Protein AF-A0A661P8A2-F1 (afdb_monomer)

Secondary structure (DSSP, 8-state):
---EEEEEE---TTS-SPPEEEEEEEEEEE--SSS-EEEEEESS--HHHHHHHHHHHTT-SPPPP------------PPPPS-----

Foldseek 3Di:
DWDKDKDWDDFDPVPPRDIDIFIWTWPDWDDDPDDTDTDIDTDDADPVNVVRVVRRCVCPPPPDPPPPPPPPPDPPPDDDDPDPDDD

Structure (mmCIF, N/CA/C/O backbone):
data_AF-A0A661P8A2-F1
#
_entry.id   AF-A0A661P8A2-F1
#
loop_
_atom_site.group_PDB
_atom_site.id
_atom_site.type_symbol
_atom_site.label_atom_id
_atom_site.label_alt_id
_atom_site.label_comp_id
_atom_site.label_asym_id
_atom_site.label_entity_id
_atom_site.label_seq_id
_atom_site.pdbx_PDB_ins_code
_atom_site.Cartn_x
_atom_site.Cartn_y
_atom_site.Cartn_z
_atom_site.occupancy
_atom_site.B_iso_or_equiv
_atom_site.auth_seq_id
_atom_site.auth_comp_id
_atom_site.auth_asym_id
_atom_site.auth_atom_id
_atom_site.pdbx_PDB_model_num
ATOM 1 N N . ALA A 1 1 ? -12.604 3.553 19.128 1.00 65.50 1 ALA A N 1
ATOM 2 C CA . ALA A 1 1 ? -11.627 2.654 18.484 1.00 65.50 1 ALA A CA 1
ATOM 3 C C . ALA A 1 1 ? -11.400 3.139 17.060 1.00 65.50 1 ALA A C 1
ATOM 5 O O . ALA A 1 1 ? -12.354 3.624 16.460 1.00 65.50 1 ALA A O 1
ATOM 6 N N . ARG A 1 2 ? -10.164 3.098 16.560 1.00 79.69 2 ARG A N 1
ATOM 7 C CA . ARG A 1 2 ? -9.868 3.402 15.153 1.00 79.69 2 ARG A CA 1
ATOM 8 C C . ARG A 1 2 ? -10.096 2.147 14.309 1.00 79.69 2 ARG A C 1
ATOM 10 O O . ARG A 1 2 ? -9.930 1.037 14.807 1.00 79.69 2 ARG A O 1
ATOM 17 N N . GLU A 1 3 ? -10.535 2.337 13.071 1.00 91.44 3 GLU A N 1
ATOM 18 C CA . GLU A 1 3 ? -10.868 1.248 12.150 1.00 91.44 3 GLU A CA 1
ATOM 19 C C . GLU A 1 3 ? -9.592 0.681 11.515 1.00 91.44 3 GLU A C 1
ATOM 21 O O . GLU A 1 3 ? -8.737 1.439 11.051 1.00 91.44 3 GLU A O 1
ATOM 26 N N . GLN A 1 4 ? -9.462 -0.646 11.506 1.00 91.56 4 GLN A N 1
ATOM 27 C CA . GLN A 1 4 ? -8.355 -1.351 10.862 1.00 91.56 4 GLN A CA 1
ATOM 28 C C . GLN A 1 4 ? -8.840 -1.981 9.562 1.00 91.56 4 GLN A C 1
ATOM 30 O O . GLN A 1 4 ? -9.885 -2.629 9.525 1.00 91.56 4 GLN A O 1
ATOM 35 N N . VAL A 1 5 ? -8.068 -1.792 8.499 1.00 92.00 5 VAL A N 1
ATOM 36 C CA . VAL A 1 5 ? -8.383 -2.265 7.154 1.00 92.00 5 VAL A CA 1
ATOM 37 C C . VAL A 1 5 ? -7.188 -2.983 6.548 1.00 92.00 5 VAL A C 1
ATOM 39 O O . VAL A 1 5 ? -6.032 -2.740 6.902 1.00 92.00 5 VAL A O 1
ATOM 42 N N . VAL A 1 6 ? -7.479 -3.858 5.593 1.00 91.56 6 VAL A N 1
ATOM 43 C CA . VAL A 1 6 ? -6.471 -4.541 4.788 1.00 91.56 6 VAL A CA 1
ATOM 44 C C . VAL A 1 6 ? -6.492 -3.946 3.388 1.00 91.56 6 VAL A C 1
ATOM 46 O O . VAL A 1 6 ? -7.524 -3.936 2.719 1.00 91.56 6 VAL A O 1
ATOM 49 N N . VAL A 1 7 ? -5.347 -3.435 2.947 1.00 90.12 7 VAL A N 1
ATOM 50 C CA . VAL A 1 7 ? -5.182 -2.801 1.640 1.00 90.12 7 VAL A CA 1
ATOM 51 C C . VAL A 1 7 ? -4.442 -3.756 0.727 1.00 90.12 7 VAL A C 1
ATOM 53 O O . VAL A 1 7 ? -3.341 -4.195 1.046 1.00 90.12 7 VAL A O 1
ATOM 56 N N . CYS A 1 8 ? -5.034 -4.044 -0.426 1.00 90.12 8 CYS A N 1
ATOM 57 C CA . CYS A 1 8 ? -4.459 -4.937 -1.417 1.00 90.12 8 CYS A CA 1
ATOM 58 C C . CYS A 1 8 ? -4.185 -4.177 -2.716 1.00 90.12 8 CYS A C 1
ATOM 60 O O . CYS A 1 8 ? -5.053 -3.460 -3.221 1.00 90.12 8 CYS A O 1
ATOM 62 N N . PHE A 1 9 ? -2.978 -4.308 -3.261 1.00 86.50 9 PHE A N 1
ATOM 63 C CA . PHE A 1 9 ? -2.616 -3.705 -4.542 1.00 86.50 9 PHE A CA 1
ATOM 64 C C . PHE A 1 9 ? -1.674 -4.595 -5.344 1.00 86.50 9 PHE A C 1
ATOM 66 O O . PHE A 1 9 ? -0.967 -5.439 -4.802 1.00 86.50 9 PHE A O 1
ATOM 73 N N . LYS A 1 10 ? -1.668 -4.371 -6.662 1.00 84.88 10 LYS A N 1
ATOM 74 C CA . LYS A 1 10 ? -0.831 -5.075 -7.639 1.00 84.88 10 LYS A CA 1
ATOM 75 C C . LYS A 1 10 ? 0.407 -4.239 -7.950 1.00 84.88 10 LYS A C 1
ATOM 77 O O . LYS A 1 10 ? 0.268 -3.241 -8.670 1.00 84.88 10 LYS A O 1
ATOM 82 N N . PRO A 1 11 ? 1.587 -4.571 -7.395 1.00 79.50 11 PRO A N 1
ATOM 83 C CA . PRO A 1 11 ? 2.803 -3.812 -7.649 1.00 79.50 11 PRO A CA 1
ATOM 84 C C . PRO A 1 11 ? 3.257 -3.973 -9.115 1.00 79.50 11 PRO A C 1
ATOM 86 O O . PRO A 1 11 ? 2.707 -4.796 -9.849 1.00 79.50 11 PRO A O 1
ATOM 89 N N . PRO A 1 12 ? 4.231 -3.171 -9.581 1.00 71.81 12 PRO A N 1
ATOM 90 C CA . PRO A 1 12 ? 4.677 -3.205 -10.975 1.00 71.81 12 PRO A CA 1
ATOM 91 C C . PRO A 1 12 ? 5.301 -4.555 -11.374 1.00 71.81 12 PRO A C 1
ATOM 93 O O . PRO A 1 12 ? 5.679 -5.345 -10.519 1.00 71.81 12 PRO A O 1
ATOM 96 N N . VAL A 1 13 ? 5.487 -4.773 -12.682 1.00 67.38 13 VAL A N 1
ATOM 97 C CA . VAL A 1 13 ? 5.888 -6.047 -13.334 1.00 67.38 13 VAL A CA 1
ATOM 98 C C . VAL A 1 13 ? 7.145 -6.726 -12.753 1.00 67.38 13 VAL A C 1
ATOM 100 O O . VAL A 1 13 ? 7.294 -7.935 -12.876 1.00 67.38 13 VAL A O 1
ATOM 103 N N . TRP A 1 14 ? 8.044 -5.982 -12.100 1.00 67.19 14 TRP A N 1
ATOM 104 C CA . TRP A 1 14 ? 9.236 -6.532 -11.431 1.00 67.19 14 TRP A CA 1
ATOM 105 C C . TRP A 1 14 ? 8.936 -7.204 -10.078 1.00 67.19 14 TRP A C 1
ATOM 107 O O . TRP A 1 14 ? 9.827 -7.793 -9.469 1.00 67.19 14 TRP A O 1
ATOM 117 N N . TRP A 1 15 ? 7.696 -7.116 -9.597 1.00 73.56 15 TRP A N 1
ATOM 118 C CA . TRP A 1 15 ? 7.198 -7.848 -8.441 1.00 73.56 15 TRP A CA 1
ATOM 119 C C . TRP A 1 15 ? 6.690 -9.226 -8.884 1.00 73.56 15 TRP A C 1
ATOM 121 O O . TRP A 1 15 ? 6.051 -9.301 -9.932 1.00 73.56 15 TRP A O 1
ATOM 131 N N . PRO A 1 16 ? 6.926 -10.312 -8.123 1.00 69.00 16 PRO A N 1
ATOM 132 C CA . PRO A 1 16 ? 6.732 -11.699 -8.572 1.00 69.00 16 PRO A CA 1
ATOM 133 C C . PRO A 1 16 ? 5.259 -12.150 -8.720 1.00 69.00 16 PRO A C 1
ATOM 135 O O . PRO A 1 16 ? 4.878 -13.221 -8.258 1.00 69.00 16 PRO A O 1
ATOM 138 N N . GLY A 1 17 ? 4.400 -11.346 -9.347 1.00 65.75 17 GLY A N 1
ATOM 139 C CA . GLY A 1 17 ? 3.012 -11.693 -9.664 1.00 65.75 17 GLY A CA 1
ATOM 140 C C . GLY A 1 17 ? 2.101 -11.884 -8.450 1.00 65.75 17 GLY A C 1
ATOM 141 O O . GLY A 1 17 ? 0.990 -12.379 -8.606 1.00 65.75 17 GLY A O 1
ATOM 142 N N . ARG A 1 18 ? 2.552 -11.516 -7.245 1.00 75.31 18 ARG A N 1
ATOM 143 C CA . ARG A 1 18 ? 1.760 -11.600 -6.015 1.00 75.31 18 ARG A CA 1
ATOM 144 C C . ARG A 1 18 ? 1.184 -10.245 -5.651 1.00 75.31 18 ARG A C 1
ATOM 146 O O . ARG A 1 18 ? 1.879 -9.231 -5.718 1.00 75.31 18 ARG A O 1
ATOM 153 N N . ASP A 1 19 ? -0.064 -10.256 -5.216 1.00 86.50 19 ASP A N 1
ATOM 154 C CA . ASP A 1 19 ? -0.685 -9.081 -4.629 1.00 86.50 19 AS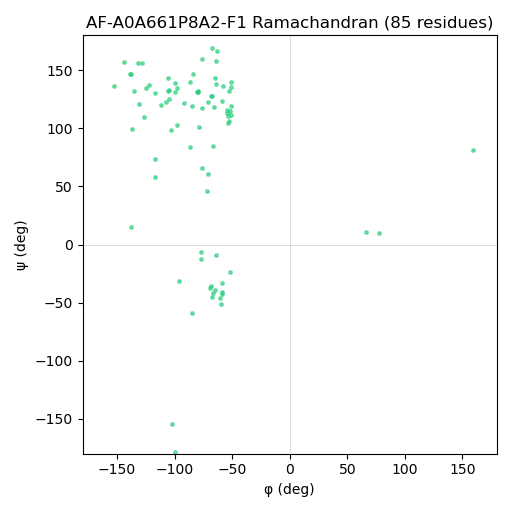P A CA 1
ATOM 155 C C . ASP A 1 19 ? 0.046 -8.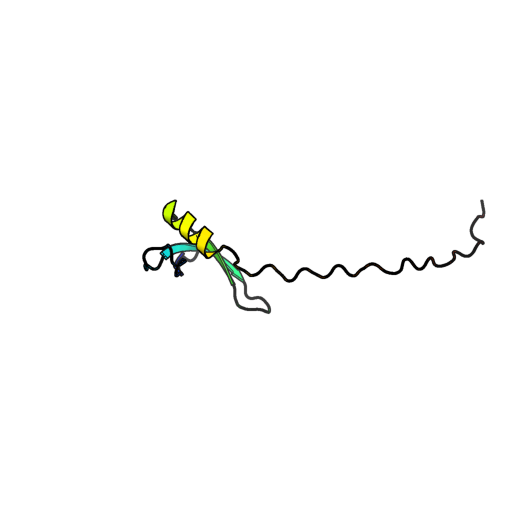711 -3.331 1.00 86.50 19 ASP A C 1
ATOM 157 O O . ASP A 1 19 ? 0.417 -9.581 -2.537 1.00 86.50 19 ASP A O 1
ATOM 161 N N . LEU A 1 20 ? 0.281 -7.415 -3.123 1.00 87.25 20 LEU A N 1
ATOM 162 C CA . LEU A 1 20 ? 0.807 -6.911 -1.864 1.00 87.25 20 LEU A CA 1
ATOM 163 C C . LEU A 1 20 ? -0.365 -6.531 -0.962 1.00 87.25 20 LEU A C 1
ATOM 165 O O . LEU A 1 20 ? -1.190 -5.694 -1.325 1.00 87.25 20 LEU A O 1
ATOM 169 N N . THR A 1 21 ? -0.411 -7.164 0.206 1.00 90.50 21 THR A N 1
ATOM 170 C CA . THR A 1 21 ? -1.448 -6.993 1.220 1.00 90.50 21 THR A CA 1
ATOM 171 C C . THR A 1 21 ? -0.837 -6.314 2.441 1.00 90.50 21 THR A C 1
ATOM 173 O O . THR A 1 21 ? 0.099 -6.851 3.020 1.00 90.50 21 THR A O 1
ATOM 176 N N . LEU A 1 22 ? -1.346 -5.142 2.822 1.00 91.56 22 LEU A N 1
ATOM 177 C CA . LEU A 1 22 ? -0.856 -4.361 3.960 1.00 91.56 22 LEU A CA 1
ATOM 178 C C . LEU A 1 22 ? -1.968 -4.103 4.972 1.00 91.56 22 LEU A C 1
ATOM 180 O O . LEU A 1 22 ? -3.075 -3.713 4.599 1.00 91.56 22 LEU A O 1
ATOM 184 N N . PHE A 1 23 ? -1.645 -4.237 6.256 1.00 93.75 23 PHE A N 1
ATOM 185 C CA . PHE A 1 23 ? -2.513 -3.792 7.341 1.00 93.75 23 PHE A CA 1
ATOM 186 C C . PHE A 1 23 ? -2.364 -2.288 7.548 1.00 93.75 23 PHE A C 1
ATOM 188 O O . PHE A 1 23 ? -1.250 -1.761 7.636 1.00 93.75 23 PHE A O 1
ATOM 195 N N . ALA A 1 24 ? -3.495 -1.595 7.627 1.00 94.19 24 ALA A N 1
ATOM 196 C CA . ALA A 1 24 ? -3.523 -0.161 7.819 1.00 94.19 24 ALA A CA 1
ATOM 197 C C . ALA A 1 24 ? -4.600 0.257 8.821 1.00 94.19 24 ALA A C 1
ATOM 199 O O . ALA A 1 24 ? -5.679 -0.325 8.896 1.00 94.19 24 ALA A O 1
ATOM 200 N N . GLU A 1 25 ? -4.311 1.312 9.568 1.00 95.06 25 GLU A N 1
ATOM 201 C CA . GLU A 1 25 ? -5.262 1.988 10.436 1.00 95.06 25 GLU A CA 1
ATOM 202 C C . GLU A 1 25 ? -5.798 3.236 9.730 1.00 95.06 25 GLU A C 1
ATOM 204 O O . GLU A 1 25 ? -5.037 4.055 9.203 1.00 95.06 25 GLU A O 1
ATOM 209 N N . VAL A 1 26 ? -7.118 3.403 9.729 1.00 92.06 26 VAL A N 1
ATOM 210 C CA . VAL A 1 26 ? -7.774 4.587 9.175 1.00 92.06 26 VAL A CA 1
ATOM 211 C C . VAL A 1 26 ? -7.625 5.753 10.147 1.00 92.06 26 VAL A C 1
ATOM 213 O O . VAL A 1 26 ? -8.143 5.733 11.262 1.00 92.06 26 VAL A O 1
ATOM 216 N N . ILE A 1 27 ? -6.948 6.812 9.701 1.00 94.12 27 ILE A N 1
ATOM 217 C CA . ILE A 1 27 ? -6.720 8.030 10.498 1.00 94.12 27 ILE A CA 1
ATOM 218 C C . ILE A 1 27 ? -7.749 9.110 10.179 1.00 94.12 27 ILE A C 1
ATOM 220 O O . ILE A 1 27 ? -8.068 9.944 11.024 1.00 94.12 27 ILE A O 1
ATOM 224 N N . ARG A 1 28 ? -8.222 9.147 8.929 1.00 89.50 28 ARG A N 1
ATOM 225 C CA . ARG A 1 28 ? -9.184 10.143 8.453 1.00 89.50 28 ARG A CA 1
ATOM 226 C C . ARG A 1 28 ? -10.017 9.586 7.313 1.00 89.50 28 ARG A C 1
ATOM 228 O O . ARG A 1 28 ? -9.478 9.018 6.366 1.00 89.50 28 ARG A O 1
ATOM 235 N N . SER A 1 29 ? -11.312 9.844 7.353 1.00 87.31 29 SER A N 1
ATOM 236 C CA . SER A 1 29 ? -12.197 9.710 6.201 1.00 87.31 29 SER A CA 1
ATOM 237 C C . SER A 1 29 ? -12.548 11.105 5.689 1.00 87.31 29 SER A C 1
ATOM 239 O O . SER A 1 29 ? -12.660 12.063 6.454 1.00 87.31 29 SER A O 1
ATOM 241 N N . ALA A 1 30 ? -12.658 11.254 4.375 1.00 85.31 30 ALA A N 1
ATOM 242 C CA . ALA A 1 30 ? -13.043 12.502 3.743 1.00 85.31 30 ALA A CA 1
ATOM 243 C C . ALA A 1 30 ? -14.148 12.235 2.721 1.00 85.31 30 ALA A C 1
ATOM 245 O O . ALA A 1 30 ? -13.956 11.496 1.756 1.00 85.31 30 ALA A O 1
ATOM 246 N N . LYS A 1 31 ? -15.296 12.884 2.914 1.00 81.00 31 LYS A N 1
ATOM 247 C CA . LYS A 1 31 ? -16.330 13.050 1.890 1.00 81.00 31 LYS A CA 1
ATOM 248 C C . LYS A 1 31 ? -16.226 14.482 1.372 1.00 81.00 31 LYS A C 1
ATOM 250 O O . LYS A 1 31 ? -16.659 15.413 2.041 1.00 81.00 31 LYS A O 1
ATOM 255 N N . GLY A 1 32 ? -15.562 14.660 0.233 1.00 72.88 32 GLY A N 1
ATOM 256 C CA . GLY A 1 32 ? -15.485 15.948 -0.463 1.00 72.88 32 GLY A CA 1
ATOM 257 C C . GLY A 1 32 ? -16.482 16.027 -1.620 1.00 72.88 32 GLY A C 1
ATOM 258 O O . GLY A 1 32 ? -17.193 15.067 -1.889 1.00 72.88 32 GLY A O 1
ATOM 259 N N . GLN A 1 33 ? -16.477 17.147 -2.353 1.00 71.12 33 GLN A N 1
ATOM 260 C CA . GLN A 1 33 ? -17.221 17.293 -3.619 1.00 71.12 33 GLN A CA 1
ATOM 261 C C . GLN A 1 33 ? -16.731 16.340 -4.736 1.00 71.12 33 GLN A C 1
ATOM 263 O O . GLN A 1 33 ? -17.363 16.255 -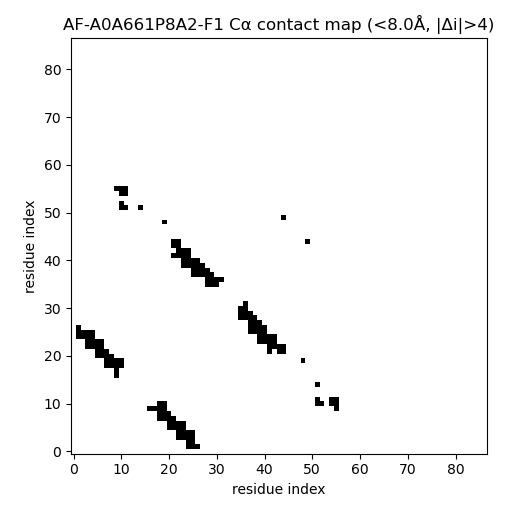5.783 1.00 71.12 33 GLN A O 1
ATOM 268 N N . GLY A 1 34 ? -15.607 15.640 -4.528 1.00 76.06 34 GLY A N 1
ATOM 269 C CA . GLY A 1 34 ? -15.097 14.582 -5.406 1.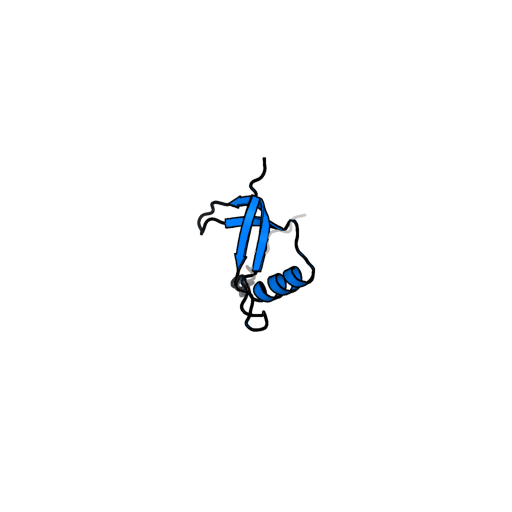00 76.06 34 GLY A CA 1
ATOM 270 C C . GLY A 1 34 ? -15.378 13.172 -4.872 1.00 76.06 34 GLY A C 1
ATOM 271 O O . GLY A 1 34 ? -16.302 12.952 -4.094 1.00 76.06 34 GLY A O 1
ATOM 272 N N . ALA A 1 35 ? -14.550 12.202 -5.269 1.00 77.75 35 ALA A N 1
ATOM 273 C CA . ALA A 1 35 ? -14.650 10.838 -4.758 1.00 77.75 35 ALA A CA 1
ATOM 274 C C . ALA A 1 35 ? -14.337 10.779 -3.247 1.00 77.75 35 ALA A C 1
ATOM 276 O O . ALA A 1 35 ? -13.447 11.501 -2.779 1.00 77.75 35 ALA A O 1
ATOM 277 N N . PRO A 1 36 ? -15.037 9.925 -2.477 1.00 85.00 36 PRO A N 1
ATOM 278 C CA . PRO A 1 36 ? -14.695 9.684 -1.082 1.00 85.00 36 PRO A CA 1
ATOM 279 C C . PRO A 1 36 ? -13.253 9.177 -0.980 1.00 85.00 36 PRO A C 1
ATOM 281 O O . PRO A 1 36 ? -12.816 8.337 -1.765 1.00 85.00 36 PRO A O 1
ATOM 284 N N . GLY A 1 37 ? -12.514 9.716 -0.015 1.00 85.88 37 GLY A N 1
ATOM 285 C CA . GLY A 1 37 ? -11.106 9.412 0.201 1.00 85.88 37 GLY A CA 1
ATOM 286 C C . GLY A 1 37 ? -10.829 9.019 1.643 1.00 85.88 37 GLY A C 1
ATOM 287 O O . GLY A 1 37 ? -11.558 9.392 2.564 1.00 85.88 37 GLY A O 1
ATOM 288 N N . MET A 1 38 ? -9.743 8.281 1.842 1.00 90.12 38 MET A N 1
ATOM 289 C CA . MET A 1 38 ? -9.329 7.797 3.151 1.00 90.12 38 MET A CA 1
ATOM 290 C C . MET A 1 38 ? -7.829 8.014 3.330 1.00 90.12 38 MET A C 1
ATOM 292 O O . MET A 1 38 ? -7.039 7.711 2.439 1.00 90.12 38 MET A O 1
ATOM 296 N N . GLY A 1 39 ? -7.447 8.579 4.471 1.00 90.12 39 GLY A N 1
ATOM 297 C CA . GLY A 1 39 ? -6.063 8.627 4.923 1.00 90.12 39 GLY A CA 1
ATOM 298 C C . GLY A 1 39 ? -5.823 7.500 5.915 1.00 90.12 39 GLY A C 1
ATOM 299 O O . GLY A 1 39 ? -6.635 7.286 6.818 1.00 90.12 39 GLY A O 1
ATOM 300 N N . MET A 1 40 ? -4.711 6.799 5.739 1.00 92.06 40 MET A N 1
ATOM 301 C CA . MET A 1 40 ? -4.378 5.577 6.463 1.00 92.06 40 MET A CA 1
ATOM 302 C C . MET A 1 40 ? -2.894 5.562 6.854 1.00 92.06 40 MET A C 1
ATOM 304 O O . MET A 1 40 ? -2.067 6.107 6.119 1.00 92.06 40 MET A O 1
ATOM 308 N N . VAL A 1 41 ? -2.568 4.968 8.007 1.00 93.31 41 VAL A N 1
ATOM 309 C CA . VAL A 1 41 ? -1.192 4.629 8.417 1.00 93.31 41 VAL A CA 1
ATOM 310 C C . VAL A 1 41 ? -1.007 3.125 8.277 1.00 93.31 41 VAL A C 1
ATOM 312 O O . VAL A 1 41 ? -1.838 2.365 8.759 1.00 93.31 41 VAL A O 1
ATOM 315 N N . PHE A 1 42 ? 0.085 2.694 7.651 1.00 93.12 42 PHE A N 1
ATOM 316 C CA . PHE A 1 42 ? 0.458 1.280 7.592 1.00 93.12 42 PHE A CA 1
ATOM 317 C C . PHE A 1 42 ? 1.120 0.858 8.906 1.00 93.12 42 PHE A C 1
ATOM 319 O O . PHE A 1 42 ? 2.009 1.562 9.382 1.00 93.12 42 PHE A O 1
ATOM 326 N N . LEU A 1 43 ? 0.674 -0.260 9.485 1.00 90.12 43 LEU A N 1
ATOM 327 C CA . LEU A 1 43 ? 1.123 -0.717 10.806 1.00 90.12 43 LEU A CA 1
ATOM 328 C C . LEU A 1 43 ? 2.423 -1.531 10.709 1.00 90.12 43 LEU A C 1
ATOM 330 O O . LEU A 1 43 ? 3.446 -1.112 11.242 1.00 90.12 43 LEU A O 1
ATOM 334 N N . ASP A 1 44 ? 2.401 -2.627 9.946 1.00 87.38 44 ASP A N 1
ATOM 335 C CA . ASP A 1 44 ? 3.481 -3.624 9.904 1.00 87.38 44 ASP A CA 1
ATOM 336 C C . ASP A 1 44 ? 4.117 -3.720 8.513 1.00 87.38 44 ASP A C 1
ATOM 338 O O . ASP A 1 44 ? 4.095 -4.765 7.867 1.00 87.38 44 ASP A O 1
ATOM 342 N N . ILE A 1 45 ? 4.652 -2.605 8.007 1.00 90.19 45 ILE A N 1
ATOM 343 C CA . ILE A 1 45 ? 5.294 -2.595 6.688 1.00 90.19 45 ILE A CA 1
ATOM 344 C C . ILE A 1 45 ? 6.760 -3.035 6.782 1.00 90.19 45 ILE A C 1
ATOM 346 O O . ILE A 1 45 ? 7.590 -2.395 7.429 1.00 90.19 45 ILE A O 1
ATOM 350 N N . THR A 1 46 ? 7.110 -4.119 6.096 1.00 89.69 46 THR A N 1
ATOM 351 C CA . THR A 1 46 ? 8.506 -4.552 5.957 1.00 89.69 46 THR A CA 1
ATOM 352 C C . THR A 1 46 ? 9.256 -3.681 4.942 1.00 89.69 46 THR A C 1
ATOM 354 O O . THR A 1 46 ? 8.668 -3.063 4.051 1.00 89.69 46 THR A O 1
ATOM 357 N N . ALA A 1 47 ? 10.593 -3.669 4.999 1.00 88.25 47 ALA A N 1
ATOM 358 C CA . ALA A 1 47 ? 11.416 -2.899 4.057 1.00 88.25 47 ALA A CA 1
ATOM 359 C C . ALA A 1 47 ? 11.183 -3.293 2.581 1.00 88.25 47 ALA A C 1
ATOM 361 O O . ALA A 1 47 ? 11.250 -2.452 1.679 1.00 88.25 47 ALA A O 1
ATOM 362 N N . HIS A 1 48 ? 10.896 -4.573 2.326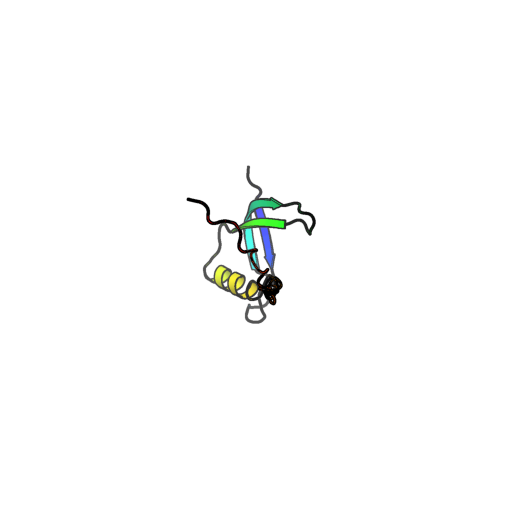 1.00 85.00 48 HIS A N 1
ATOM 363 C CA . HIS A 1 48 ? 10.585 -5.081 0.991 1.00 85.00 48 HIS A CA 1
ATOM 364 C C . HIS A 1 48 ? 9.250 -4.521 0.477 1.00 85.00 48 HIS A C 1
ATOM 366 O O . HIS A 1 48 ? 9.165 -4.021 -0.646 1.00 85.00 48 HIS A O 1
ATOM 372 N N . GLU A 1 49 ? 8.223 -4.527 1.322 1.00 87.12 49 GLU A N 1
ATOM 373 C CA . GLU A 1 49 ? 6.891 -4.018 0.997 1.00 87.12 49 GLU A CA 1
ATOM 374 C C . GLU A 1 49 ? 6.874 -2.499 0.855 1.00 87.12 49 GLU A C 1
ATOM 376 O O . GLU A 1 49 ? 6.250 -1.970 -0.063 1.00 87.12 49 GLU A O 1
ATOM 3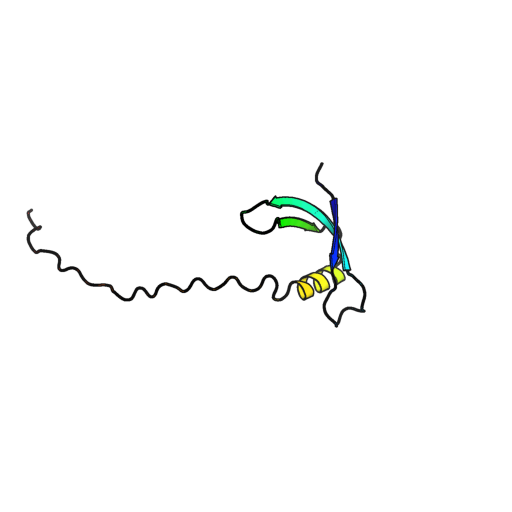81 N N . GLN A 1 50 ? 7.634 -1.790 1.691 1.00 89.12 50 GLN A N 1
ATOM 382 C CA . GLN A 1 50 ? 7.817 -0.347 1.576 1.00 89.12 50 GLN A CA 1
ATOM 383 C C . GLN A 1 50 ? 8.415 0.030 0.216 1.00 89.12 50 GLN A C 1
ATOM 385 O O . GLN A 1 50 ? 7.981 1.004 -0.410 1.00 89.12 50 GLN A O 1
ATOM 390 N N . ARG A 1 51 ? 9.382 -0.753 -0.281 1.00 87.12 51 ARG A N 1
ATOM 391 C CA . ARG A 1 51 ? 9.977 -0.554 -1.610 1.00 87.12 51 ARG A CA 1
ATOM 392 C C . ARG A 1 51 ? 8.966 -0.819 -2.728 1.00 87.12 51 ARG A C 1
ATOM 394 O O . ARG A 1 51 ? 8.908 -0.038 -3.679 1.00 87.12 51 ARG A O 1
ATOM 401 N N . ALA A 1 52 ? 8.151 -1.864 -2.600 1.00 86.50 52 ALA A N 1
ATOM 402 C CA . ALA A 1 52 ? 7.058 -2.168 -3.525 1.00 86.50 52 ALA A CA 1
ATOM 403 C C . ALA A 1 52 ? 6.031 -1.045 -3.594 1.00 86.50 52 ALA A C 1
ATOM 405 O O . ALA A 1 52 ? 5.710 -0.565 -4.678 1.00 86.50 52 ALA A O 1
ATOM 406 N N . LEU A 1 53 ? 5.545 -0.614 -2.428 1.00 86.69 53 LEU A N 1
ATOM 407 C CA . LEU A 1 53 ? 4.548 0.433 -2.285 1.00 86.69 53 LEU A CA 1
ATOM 408 C C . LEU A 1 53 ? 5.076 1.743 -2.865 1.00 86.69 53 LEU A C 1
ATOM 410 O O . LEU A 1 53 ? 4.401 2.377 -3.668 1.00 86.69 53 LEU A O 1
ATOM 414 N N . SER A 1 54 ? 6.317 2.109 -2.534 1.00 86.75 54 SER A N 1
ATOM 415 C CA . SER A 1 54 ? 6.977 3.288 -3.102 1.00 86.75 54 SER A CA 1
ATOM 416 C C . SER A 1 54 ? 7.069 3.197 -4.624 1.00 86.75 54 SER A C 1
ATOM 418 O O . SER A 1 54 ? 6.803 4.175 -5.315 1.00 86.75 54 SER A O 1
ATOM 420 N N . GLY A 1 55 ? 7.416 2.025 -5.163 1.00 85.75 55 GLY A N 1
ATOM 421 C CA . GLY A 1 55 ? 7.449 1.779 -6.602 1.00 85.75 55 GLY A CA 1
ATOM 422 C C . GLY A 1 55 ? 6.070 1.853 -7.260 1.00 85.75 55 GLY A C 1
ATOM 423 O O . GLY A 1 55 ? 5.948 2.419 -8.341 1.00 85.75 55 GLY A O 1
ATOM 424 N N . TRP A 1 56 ? 5.034 1.338 -6.598 1.00 83.31 56 TRP A N 1
ATOM 425 C CA . TRP A 1 56 ? 3.645 1.389 -7.056 1.00 83.31 56 TRP A CA 1
ATOM 426 C C . TRP A 1 56 ? 3.071 2.815 -7.039 1.00 83.31 56 TRP A C 1
ATOM 428 O O . TRP A 1 56 ? 2.323 3.192 -7.941 1.00 83.31 56 TRP A O 1
ATOM 438 N N . LEU A 1 57 ? 3.458 3.626 -6.050 1.00 85.50 57 LEU A N 1
ATOM 439 C CA . LEU A 1 57 ? 3.059 5.030 -5.921 1.00 85.50 57 LEU A CA 1
ATOM 440 C C . LEU A 1 57 ? 3.821 5.973 -6.861 1.00 85.50 57 LEU A C 1
ATOM 442 O O . LEU A 1 57 ? 3.422 7.127 -7.020 1.00 85.50 57 LEU A O 1
ATOM 446 N N . ARG A 1 58 ? 4.908 5.535 -7.510 1.00 83.62 58 ARG A N 1
ATOM 447 C CA . ARG A 1 58 ? 5.630 6.398 -8.458 1.00 83.62 58 ARG A CA 1
ATOM 448 C C . ARG A 1 58 ? 4.696 6.840 -9.587 1.00 83.62 58 ARG A C 1
ATOM 450 O O . ARG A 1 58 ? 4.112 6.022 -10.290 1.00 83.62 58 ARG A O 1
ATOM 457 N N . GLY A 1 59 ? 4.574 8.156 -9.761 1.00 74.50 59 GLY A N 1
ATOM 458 C CA . GLY A 1 59 ? 3.688 8.760 -10.761 1.00 74.50 59 GLY A CA 1
ATOM 459 C C . GLY A 1 59 ? 2.203 8.767 -10.378 1.00 74.50 59 GLY A C 1
ATOM 460 O O . GLY A 1 59 ? 1.372 9.084 -11.229 1.00 74.50 59 GLY A O 1
ATOM 461 N N . ARG A 1 60 ? 1.856 8.428 -9.126 1.00 78.69 60 ARG A N 1
ATOM 462 C CA . ARG A 1 60 ? 0.486 8.449 -8.597 1.00 78.69 60 ARG A CA 1
ATOM 463 C C . ARG A 1 60 ? 0.397 9.321 -7.333 1.00 78.69 60 ARG A C 1
ATOM 465 O O . ARG A 1 60 ? 1.218 9.158 -6.435 1.00 78.69 60 ARG A O 1
ATOM 472 N N . PRO A 1 61 ? -0.622 10.188 -7.207 1.00 68.88 61 PRO A N 1
ATOM 473 C CA . PRO A 1 61 ? -1.553 10.606 -8.257 1.00 68.88 61 PRO A CA 1
ATOM 474 C C . PRO A 1 61 ? -0.815 11.368 -9.376 1.00 68.88 61 PRO A C 1
ATOM 476 O O . PRO A 1 61 ? 0.281 11.881 -9.132 1.00 68.88 61 PRO A O 1
ATOM 479 N N . PRO A 1 62 ? -1.372 11.441 -10.601 1.00 67.25 62 PRO A N 1
ATOM 480 C CA . PRO A 1 62 ? -0.800 12.284 -11.645 1.00 67.25 62 PRO A CA 1
ATOM 481 C C . PRO A 1 62 ? -0.579 13.698 -11.086 1.00 67.25 62 PRO A C 1
ATOM 483 O O . PRO A 1 62 ? -1.407 14.172 -10.297 1.00 67.25 62 PRO A O 1
ATOM 486 N N . PRO A 1 63 ? 0.540 14.357 -11.433 1.00 70.12 63 PRO A N 1
ATOM 487 C CA . PRO A 1 63 ? 0.858 15.668 -10.891 1.00 70.12 63 PRO A CA 1
ATOM 488 C C . PRO A 1 63 ? -0.328 16.602 -11.113 1.00 70.12 63 PRO A C 1
ATOM 490 O O . PRO A 1 63 ? -0.882 16.655 -12.214 1.00 70.12 63 PRO A O 1
ATOM 493 N N . LEU A 1 64 ? -0.724 17.316 -10.054 1.00 68.69 64 LEU A N 1
ATOM 494 C CA . LEU A 1 64 ? -1.824 18.270 -10.134 1.00 68.69 64 LEU A CA 1
ATOM 495 C C . LEU A 1 64 ? -1.574 19.202 -11.326 1.00 68.69 64 LEU A C 1
ATOM 497 O O . LEU A 1 64 ? -0.433 19.654 -11.497 1.00 68.69 64 LEU A O 1
ATOM 501 N N . PRO A 1 65 ? -2.600 19.489 -12.151 1.00 68.75 65 PRO A N 1
ATOM 502 C CA . PRO A 1 65 ? -2.437 20.379 -13.287 1.00 68.75 65 PRO A CA 1
ATOM 503 C C . PRO A 1 65 ? -1.778 21.665 -12.791 1.00 68.75 65 PRO A C 1
ATOM 505 O O . PRO A 1 65 ? -2.297 22.330 -11.890 1.00 68.75 65 PRO A O 1
ATOM 508 N N . ARG A 1 66 ? -0.589 21.983 -13.328 1.00 66.56 66 ARG A N 1
ATOM 509 C CA . ARG A 1 66 ? 0.140 23.200 -12.956 1.00 66.56 66 ARG A CA 1
ATOM 510 C C . ARG A 1 66 ? -0.816 24.356 -13.180 1.00 66.56 66 ARG A C 1
ATOM 512 O O . ARG A 1 66 ? -1.180 24.639 -14.320 1.00 66.56 66 ARG A O 1
ATOM 519 N N . ARG A 1 67 ? -1.222 25.019 -12.094 1.00 67.12 67 ARG A N 1
ATOM 520 C CA . ARG A 1 67 ? -1.990 26.260 -12.159 1.00 67.12 67 ARG A CA 1
ATOM 521 C C . ARG A 1 67 ? -1.199 27.192 -13.066 1.00 67.12 67 ARG A C 1
ATOM 523 O O . ARG A 1 67 ? -0.116 27.639 -12.688 1.00 67.12 67 ARG A O 1
ATOM 530 N N . ARG A 1 68 ? -1.693 27.402 -14.290 1.00 57.72 68 ARG A N 1
ATOM 531 C CA . ARG A 1 68 ? -1.087 28.305 -15.267 1.00 57.72 68 ARG A CA 1
ATOM 532 C C . ARG A 1 68 ? -0.949 29.631 -14.529 1.00 57.72 68 ARG A C 1
ATOM 534 O O . ARG A 1 68 ? -1.964 30.214 -14.143 1.00 57.72 68 ARG A O 1
ATOM 541 N N . ARG A 1 69 ? 0.282 30.055 -14.211 1.00 59.84 69 ARG A N 1
ATOM 542 C CA . ARG A 1 69 ? 0.499 31.404 -13.683 1.00 59.84 69 ARG A CA 1
ATOM 543 C C . ARG A 1 69 ? -0.135 32.311 -14.727 1.00 59.84 69 ARG A C 1
ATOM 545 O O . ARG A 1 69 ? 0.295 32.274 -15.877 1.00 59.84 69 ARG A O 1
ATOM 552 N N . ARG A 1 70 ? -1.195 33.041 -14.359 1.00 57.09 70 ARG A N 1
ATOM 553 C CA . ARG A 1 70 ? -1.659 34.169 -15.167 1.00 57.09 70 ARG A CA 1
ATOM 554 C C . ARG A 1 70 ? -0.407 35.003 -15.385 1.00 57.09 70 ARG A C 1
ATOM 556 O O . ARG A 1 70 ? 0.161 35.500 -14.414 1.00 57.09 70 ARG A O 1
ATOM 563 N N . SER A 1 71 ? 0.074 35.049 -16.621 1.00 54.81 71 SER A N 1
ATOM 564 C CA . SER A 1 71 ? 1.041 36.047 -17.030 1.00 54.81 71 SER A CA 1
ATOM 565 C C . SER A 1 71 ? 0.440 37.379 -16.608 1.00 54.81 71 SER A C 1
ATOM 567 O O . SER A 1 71 ? -0.643 37.750 -17.058 1.00 54.81 71 SER A O 1
ATOM 569 N N . SER A 1 72 ? 1.092 38.053 -15.668 1.00 59.22 72 SER A N 1
ATOM 570 C CA . SER A 1 72 ? 0.815 39.439 -15.315 1.00 59.22 72 SER A CA 1
ATOM 571 C C . SER A 1 72 ? 1.294 40.322 -16.467 1.00 59.22 72 SER A C 1
ATOM 573 O O . SER A 1 72 ? 2.218 41.115 -16.328 1.00 59.22 72 SER A O 1
ATOM 575 N N . SER A 1 73 ? 0.728 40.123 -17.650 1.00 55.25 73 SER A N 1
ATOM 576 C CA . SER A 1 73 ? 0.898 40.998 -18.795 1.00 55.25 73 SER A CA 1
ATOM 577 C C . SER A 1 73 ? -0.156 42.086 -18.676 1.00 55.25 73 SER A C 1
ATOM 579 O O . SER A 1 73 ? -1.249 41.927 -19.204 1.00 55.25 73 SER A O 1
ATOM 581 N N . SER A 1 74 ? 0.188 43.111 -17.890 1.00 54.69 74 SER A N 1
ATOM 582 C CA . SER A 1 74 ? -0.129 44.534 -18.090 1.00 54.69 74 SER A CA 1
ATOM 583 C C . SER A 1 74 ? -0.023 45.266 -16.746 1.00 54.69 74 SER A C 1
ATOM 585 O O . SER A 1 74 ? -1.023 45.527 -16.076 1.00 54.69 74 SER A O 1
ATOM 587 N N . ILE A 1 75 ? 1.202 45.627 -16.348 1.00 56.97 75 ILE A N 1
ATOM 588 C CA . ILE A 1 75 ? 1.389 46.883 -15.612 1.00 56.97 75 ILE A CA 1
ATOM 589 C C . ILE A 1 75 ? 1.040 47.970 -16.630 1.00 56.97 75 ILE A C 1
ATOM 591 O O . ILE A 1 75 ? 1.892 48.446 -17.372 1.00 56.97 75 ILE A O 1
ATOM 595 N N . THR A 1 76 ? -0.246 48.283 -16.745 1.00 57.12 76 THR A N 1
ATOM 596 C CA . THR A 1 76 ? -0.673 49.543 -17.336 1.00 57.12 76 THR A CA 1
ATOM 597 C C . THR A 1 76 ? -0.475 50.559 -16.230 1.00 57.12 76 THR A C 1
ATOM 599 O O . THR A 1 76 ? -1.240 50.605 -15.269 1.00 57.12 76 THR A O 1
ATOM 602 N N . SER A 1 77 ? 0.621 51.307 -16.314 1.00 56.56 77 SER A N 1
ATOM 603 C CA . SER A 1 77 ? 0.834 52.508 -15.519 1.00 56.56 77 SER A CA 1
ATOM 604 C C . SER A 1 77 ? -0.369 53.432 -15.714 1.00 56.56 77 SER A C 1
ATOM 606 O O . SER A 1 77 ? -0.518 54.042 -16.773 1.00 56.56 77 SER A O 1
ATOM 608 N N . LEU A 1 78 ? -1.249 53.513 -14.719 1.00 65.94 78 LEU A N 1
ATOM 609 C CA . LEU A 1 78 ? -2.232 54.587 -14.659 1.00 65.94 78 LEU A CA 1
ATOM 610 C C . LEU A 1 78 ? -1.455 55.891 -14.400 1.00 65.94 78 LEU A C 1
ATOM 612 O O . LEU A 1 78 ? -0.641 55.919 -13.472 1.00 65.94 78 LEU A O 1
ATOM 616 N N . PRO A 1 79 ? -1.640 56.956 -15.200 1.00 58.28 79 PRO A N 1
ATOM 617 C CA . PRO A 1 79 ? -1.004 58.235 -14.923 1.00 58.28 79 PRO A CA 1
ATOM 618 C C . PRO A 1 79 ? -1.580 58.805 -13.623 1.00 58.28 79 PRO A C 1
ATOM 620 O O . PRO A 1 79 ? -2.780 59.048 -13.517 1.00 58.28 79 PRO A O 1
ATOM 623 N N . VAL A 1 80 ? -0.724 59.000 -12.620 1.00 60.12 80 VAL A N 1
ATOM 624 C CA . VAL A 1 80 ? -1.102 59.661 -11.366 1.00 60.12 80 VAL A CA 1
ATOM 625 C C . VAL A 1 80 ? -1.309 61.156 -11.653 1.00 60.12 80 VAL A C 1
ATOM 627 O O . VAL A 1 80 ? -0.380 61.799 -12.151 1.00 60.12 80 VAL A O 1
ATOM 630 N N . PRO A 1 81 ? -2.487 61.742 -11.374 1.00 51.66 81 PRO A N 1
ATOM 631 C CA . PRO A 1 81 ? -2.694 63.172 -11.561 1.00 51.66 81 PRO A CA 1
ATOM 632 C C . PRO 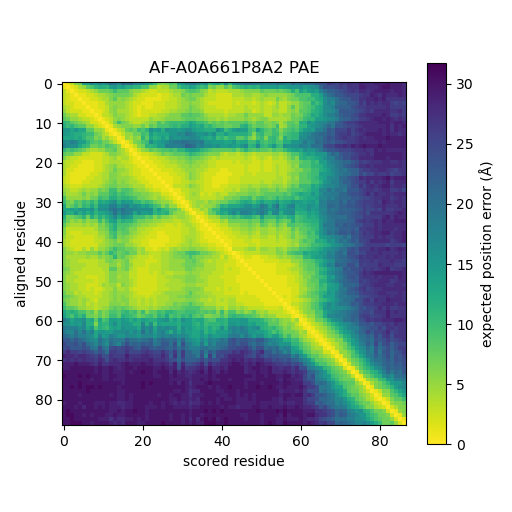A 1 81 ? -1.867 63.992 -10.553 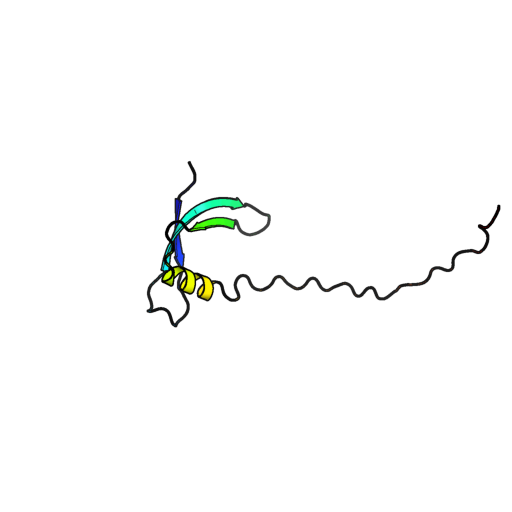1.00 51.66 81 PRO A C 1
ATOM 634 O O . PRO A 1 81 ? -1.902 63.769 -9.343 1.00 51.66 81 PRO A O 1
ATOM 637 N N . ARG A 1 82 ? -1.100 64.955 -11.082 1.00 58.53 82 ARG A N 1
ATOM 638 C CA . ARG A 1 82 ? -0.168 65.847 -10.366 1.00 58.53 82 ARG A CA 1
ATOM 639 C C . ARG A 1 82 ? -0.880 66.975 -9.602 1.00 58.53 82 ARG A C 1
ATOM 641 O O . ARG A 1 82 ? -0.702 68.140 -9.942 1.00 58.53 82 ARG A O 1
ATOM 648 N N . TYR A 1 83 ? -1.663 66.669 -8.571 1.00 60.12 83 TYR A N 1
ATOM 649 C CA 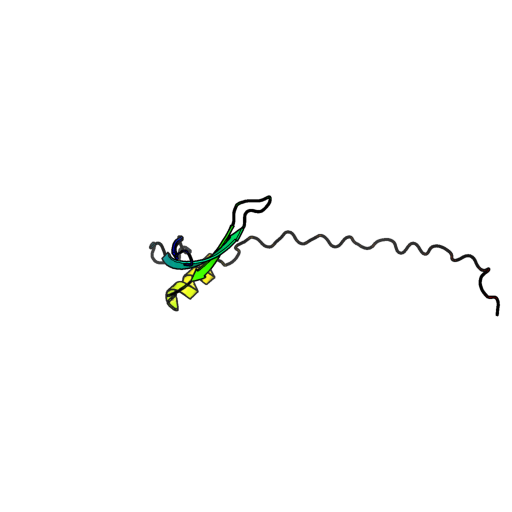. TYR A 1 83 ? -2.168 67.730 -7.678 1.00 60.12 83 TYR A CA 1
ATOM 650 C C . TYR A 1 83 ? -2.149 67.410 -6.180 1.00 60.12 83 TYR A C 1
ATOM 652 O O . TYR A 1 83 ? -2.734 68.148 -5.397 1.00 60.12 83 TYR A O 1
ATOM 660 N N . ALA A 1 84 ? -1.430 66.379 -5.739 1.00 52.56 84 ALA A N 1
ATOM 661 C CA . ALA A 1 84 ? -1.268 66.109 -4.311 1.00 52.56 84 ALA A CA 1
ATOM 662 C C . ALA A 1 84 ? 0.198 66.216 -3.875 1.00 52.56 84 ALA A C 1
ATOM 664 O O . ALA A 1 84 ? 0.844 65.206 -3.619 1.00 52.56 84 ALA A O 1
ATOM 665 N N . ILE A 1 85 ? 0.713 67.447 -3.789 1.00 45.09 85 ILE A N 1
ATOM 666 C CA . ILE A 1 85 ? 1.750 67.807 -2.812 1.00 45.09 85 ILE A CA 1
ATOM 667 C C . ILE A 1 85 ? 1.356 69.173 -2.243 1.00 45.09 85 ILE A C 1
ATOM 669 O O . ILE A 1 85 ? 1.560 70.203 -2.878 1.00 45.09 85 ILE A O 1
ATOM 673 N N . ALA A 1 86 ? 0.746 69.151 -1.063 1.00 46.22 86 ALA A N 1
ATOM 674 C CA . ALA A 1 86 ? 0.621 70.294 -0.176 1.00 46.22 86 ALA A CA 1
ATOM 675 C C . ALA A 1 86 ? 1.169 69.845 1.180 1.00 46.22 86 ALA A C 1
ATOM 677 O O . ALA A 1 86 ? 0.577 68.960 1.797 1.00 46.22 86 ALA A O 1
ATOM 678 N N . CYS A 1 87 ? 2.334 70.385 1.538 1.00 40.78 87 CYS A N 1
ATOM 679 C CA . CYS A 1 87 ? 2.854 70.696 2.872 1.00 40.78 87 CYS A CA 1
ATOM 680 C C . CYS A 1 87 ? 4.281 71.222 2.696 1.00 40.78 87 CYS A C 1
ATOM 682 O O . CYS A 1 87 ? 5.091 70.506 2.065 1.00 40.78 87 CYS A O 1
#

Radius of gyration: 25.68 Å; Cα contacts (8 Å, |Δi|>4): 81; chains: 1; bounding box: 29×82×37 Å

pLDDT: mean 76.55, std 14.28, range [40.78, 95.06]

Sequence (87 aa):
AREQVVVCFKPPVWWPGRDLTLFAEVIRSAKGQGAPGMGMVFLDITAHEQRALSGWLRGRPPPLPRRRRRSSSSITSLPVPRYAIAC

Solvent-accessible surface area (backbone atoms only — not comparable to full-atom values): 5970 Å² total; per-residue (Å²): 135,78,55,75,48,78,46,75,47,77,51,56,88,92,46,92,85,59,72,48,75,43,53,27,38,50,77,42,80,42,83,57,101,63,77,72,46,74,44,67,47,69,73,83,74,47,76,68,53,49,52,42,51,54,60,51,41,60,77,54,74,69,78,74,78,75,78,74,75,76,74,83,83,70,87,70,80,74,83,78,79,94,77,86,84,88,133

Mean predicted aligned error: 14.04 Å

Nearest PDB structures (foldseek):
  5vod-assembly1_D  TM=4.182E-01  e=3.949E+00  Human herpesvirus 5 strain Merlin
  8ppl-assembly1_I4  TM=3.327E-01  e=1.163E+00  Homo sapiens
  7t4s-assembly1_D  TM=4.137E-01  e=5.361E+00  Human betaherpesvirus 5
  7m30-assembly1_D  TM=4.310E-01  e=6.058E+00  Human betaherpesvirus 5
  1b7e-assembly1_A-2  TM=2.920E-01  e=9.877E+00  Escherichia coli